Protein AF-A0A166CKE1-F1 (afdb_monomer_lite)

InterPro domains:
  IPR002931 Transglutaminase-like [PF01841] (10-103)
  IPR038765 Papain-like cysteine peptidase superfamily [SSF54001] (17-107)

Sequence (154 aa):
MRKVVVSVCKNISGEITGKKKMDKIFEWQAKKIKYQFYKNSHFKATDVYWRMNEWKKEHANCVDQSILLVSLLRTAGVPSYFIHAEKGKCYEKYGHVYVKAYESNTKQTILDTTASDKSGRPPGWSGSGAGTSHTNGILYSHTCKKENQYHHSS

Radius of gyration: 15.1 Å; chains: 1; bounding box: 34×37×43 Å

Foldseek 3Di:
DLVVLCVQCVPQDDDPFLQSSLFSLQLVLLVQAAADDDWFDPDALVRLVCCSPPPPPDHDYQQNSQNVSCVSSVSSVWQKWKFWAAQPQAHPPWIGIWMWTDRDPPDIATGDSNQDSGTHDHPPGDDPRDGDIGRDDDPGPRTRDDDDDDDDPD

Structure (mmCIF, N/CA/C/O backbone):
data_AF-A0A166CKE1-F1
#
_entry.id   AF-A0A166CKE1-F1
#
loop_
_atom_site.group_PDB
_atom_site.id
_atom_site.type_symbol
_atom_site.label_atom_id
_atom_site.label_alt_id
_atom_site.label_comp_id
_atom_site.label_asym_id
_atom_site.label_entity_id
_atom_site.label_seq_id
_atom_site.pdbx_PDB_ins_code
_atom_site.Cartn_x
_atom_site.Cartn_y
_atom_site.Cartn_z
_atom_site.occupancy
_atom_site.B_iso_or_equiv
_atom_site.auth_seq_id
_atom_site.auth_comp_id
_atom_site.auth_asym_id
_atom_site.auth_atom_id
_atom_site.pdbx_PDB_model_num
ATOM 1 N N . MET A 1 1 ? -6.827 -14.202 -2.250 1.00 73.44 1 MET A N 1
ATOM 2 C CA . MET A 1 1 ? -6.556 -13.051 -1.357 1.00 73.44 1 MET A CA 1
ATOM 3 C C . MET A 1 1 ? -6.931 -13.293 0.112 1.00 73.44 1 MET A C 1
ATOM 5 O O . MET A 1 1 ? -6.073 -13.092 0.956 1.00 73.44 1 MET A O 1
ATOM 9 N N . ARG A 1 2 ? -8.138 -13.786 0.459 1.00 75.50 2 ARG A N 1
ATOM 10 C CA . ARG A 1 2 ? -8.591 -13.976 1.866 1.00 75.50 2 ARG A CA 1
ATOM 11 C C . ARG A 1 2 ? -7.570 -14.629 2.822 1.00 75.50 2 ARG A C 1
ATOM 13 O O . ARG A 1 2 ? -7.342 -14.079 3.891 1.00 75.50 2 ARG A O 1
ATOM 20 N N . LYS A 1 3 ? -6.915 -15.738 2.438 1.00 77.81 3 LYS A N 1
ATOM 21 C CA . LYS A 1 3 ? -5.875 -16.399 3.265 1.00 77.81 3 LYS A CA 1
ATOM 22 C C . LYS A 1 3 ? -4.692 -15.472 3.609 1.00 77.81 3 LYS A C 1
ATOM 24 O O . LYS A 1 3 ? -4.220 -15.495 4.739 1.00 77.81 3 LYS A O 1
ATOM 29 N N . VAL A 1 4 ? -4.263 -14.630 2.664 1.00 76.44 4 VAL A N 1
ATOM 30 C CA . VAL A 1 4 ? -3.183 -13.644 2.857 1.00 76.44 4 VAL A CA 1
ATOM 31 C C . VAL A 1 4 ? -3.593 -12.604 3.892 1.00 76.44 4 VAL A C 1
ATOM 33 O O . VAL A 1 4 ? -2.876 -12.387 4.860 1.00 76.44 4 VAL A O 1
ATOM 36 N N . VAL A 1 5 ? -4.779 -12.014 3.731 1.00 76.00 5 VAL A N 1
ATOM 37 C CA . VAL A 1 5 ? -5.303 -11.005 4.666 1.00 76.00 5 VAL A CA 1
ATOM 38 C C . VAL A 1 5 ? -5.488 -11.578 6.065 1.00 76.00 5 VAL A C 1
ATOM 40 O O . VAL A 1 5 ? -5.118 -10.924 7.032 1.00 76.00 5 VAL A O 1
ATOM 43 N N . VAL A 1 6 ? -5.978 -12.816 6.187 1.00 76.12 6 VAL A N 1
ATOM 44 C CA . VAL A 1 6 ? -6.028 -13.509 7.483 1.00 76.12 6 VAL A CA 1
ATOM 45 C C . VAL A 1 6 ? -4.626 -13.636 8.083 1.00 76.12 6 VAL A C 1
ATOM 47 O O . VAL A 1 6 ? -4.470 -13.320 9.252 1.00 76.12 6 VAL A O 1
ATOM 50 N N . SER A 1 7 ? -3.605 -14.015 7.306 1.00 79.31 7 SER A N 1
ATOM 51 C CA . SER A 1 7 ? -2.215 -14.097 7.789 1.00 79.31 7 SER A CA 1
ATOM 52 C C . SER A 1 7 ? -1.665 -12.742 8.267 1.00 79.31 7 SER A C 1
ATOM 54 O O . SER A 1 7 ? -1.101 -12.658 9.356 1.00 79.31 7 SER A O 1
ATOM 56 N N . VAL A 1 8 ? -1.895 -11.665 7.505 1.00 79.94 8 VAL A N 1
ATOM 57 C CA . VAL A 1 8 ? -1.449 -10.299 7.849 1.00 79.94 8 VAL A CA 1
ATOM 58 C C . VAL A 1 8 ? -2.185 -9.748 9.077 1.00 79.94 8 VAL A C 1
ATOM 60 O O . VAL A 1 8 ? -1.575 -9.108 9.931 1.00 79.94 8 VAL A O 1
ATOM 63 N N . CYS A 1 9 ? -3.488 -10.012 9.199 1.00 72.25 9 CYS A N 1
ATOM 64 C CA . CYS A 1 9 ? -4.323 -9.485 10.279 1.00 72.25 9 CYS A CA 1
ATOM 65 C C . CYS A 1 9 ? -4.422 -10.398 11.517 1.00 72.25 9 CYS A C 1
ATOM 67 O O . CYS A 1 9 ? -4.997 -9.967 12.515 1.00 72.25 9 CYS A O 1
ATOM 69 N N . LYS A 1 10 ? -3.865 -11.622 11.494 1.00 73.38 10 LYS A N 1
ATOM 70 C CA . LYS A 1 10 ? -3.992 -12.628 12.575 1.00 73.38 10 LYS A CA 1
ATOM 71 C C . LYS A 1 10 ? -3.568 -12.109 13.954 1.00 73.38 10 LYS A C 1
ATOM 73 O O . LYS A 1 10 ? -4.125 -12.531 14.959 1.00 73.38 10 LYS A O 1
ATOM 78 N N . ASN A 1 11 ? -2.599 -11.195 13.982 1.00 66.69 11 ASN A N 1
ATOM 79 C CA . ASN A 1 11 ? -1.961 -10.697 15.201 1.00 66.69 11 ASN A CA 1
ATOM 80 C C . ASN A 1 11 ? -2.434 -9.280 15.600 1.00 66.69 11 ASN A C 1
ATOM 82 O O . ASN A 1 11 ? -1.751 -8.598 16.363 1.00 66.69 11 ASN A O 1
ATOM 86 N N . ILE A 1 12 ? -3.565 -8.796 15.068 1.00 69.19 12 ILE A N 1
ATOM 87 C CA . ILE A 1 12 ? -4.143 -7.499 15.461 1.00 69.19 12 ILE A CA 1
ATOM 88 C C . ILE A 1 12 ? -4.967 -7.689 16.740 1.00 69.19 12 ILE A C 1
ATOM 90 O O . ILE A 1 12 ? -6.021 -8.318 16.707 1.00 69.19 12 ILE A O 1
ATOM 94 N N . SER A 1 13 ? -4.501 -7.131 17.859 1.00 52.56 13 SER A N 1
ATOM 95 C CA . SER A 1 13 ? -5.178 -7.219 19.157 1.00 52.56 13 SER A CA 1
ATOM 96 C C . SER A 1 13 ? -6.198 -6.090 19.405 1.00 52.56 13 SER A C 1
ATOM 98 O O . SER A 1 13 ? -6.069 -4.945 18.944 1.00 52.56 13 SER A O 1
ATOM 100 N N . GLY A 1 14 ? -7.234 -6.426 20.182 1.00 58.44 14 GLY A N 1
ATOM 101 C CA . GLY A 1 14 ? -8.356 -5.543 20.514 1.00 58.44 14 GLY A CA 1
ATOM 102 C C . GLY A 1 14 ? -9.301 -5.280 19.335 1.00 58.44 14 GLY A C 1
ATOM 103 O O . GLY A 1 14 ? -9.238 -5.953 18.310 1.00 58.44 14 GLY A O 1
ATOM 104 N N . GLU A 1 15 ? -10.170 -4.275 19.474 1.00 61.16 15 GLU A N 1
ATOM 105 C CA . GLU A 1 15 ? -11.184 -3.945 18.462 1.00 61.16 15 GLU A CA 1
ATOM 106 C C . GLU A 1 15 ? -10.569 -3.744 17.068 1.00 61.16 15 GLU A C 1
ATOM 108 O O . GLU A 1 15 ? -9.586 -3.008 16.909 1.00 61.16 15 GLU A O 1
ATOM 113 N N . ILE A 1 16 ? -11.156 -4.395 16.061 1.00 67.12 16 ILE A N 1
ATOM 114 C CA . ILE A 1 16 ? -10.640 -4.455 14.691 1.00 67.12 16 ILE A CA 1
ATOM 115 C C . ILE A 1 16 ? -11.190 -3.284 13.856 1.00 67.12 16 ILE A C 1
ATOM 117 O O . ILE A 1 16 ? -11.919 -3.470 12.876 1.00 67.12 16 ILE A O 1
ATOM 121 N N . THR A 1 17 ? -10.828 -2.063 14.255 1.00 81.88 17 THR A N 1
ATOM 122 C CA . THR A 1 17 ? -11.229 -0.829 13.563 1.00 81.88 17 THR A CA 1
ATOM 123 C C . THR A 1 17 ? -10.657 -0.754 12.141 1.00 81.88 17 THR A C 1
ATOM 125 O O . THR A 1 17 ? -9.616 -1.350 11.834 1.00 81.88 17 THR A O 1
ATOM 128 N N . GLY A 1 18 ? -11.321 0.011 11.263 1.00 84.88 18 GLY A N 1
ATOM 129 C CA . GLY A 1 18 ? -10.864 0.248 9.886 1.00 84.88 18 GLY A CA 1
ATOM 130 C C . GLY A 1 18 ? -9.421 0.755 9.842 1.00 84.88 18 GLY A C 1
ATOM 131 O O . GLY A 1 18 ? -8.588 0.187 9.135 1.00 84.88 18 GLY A O 1
ATOM 132 N N . LYS A 1 19 ? -9.095 1.726 10.707 1.00 89.75 19 LYS A N 1
ATOM 133 C CA . LYS A 1 19 ? -7.733 2.239 10.886 1.00 89.75 19 LYS A CA 1
ATOM 134 C C . LYS A 1 19 ? -6.707 1.151 11.238 1.00 89.75 19 LYS A C 1
ATOM 136 O O . LYS A 1 19 ? -5.709 1.038 10.538 1.00 89.75 19 LYS A O 1
ATOM 141 N N . LYS A 1 20 ? -6.931 0.313 12.264 1.00 88.31 20 LYS A N 1
ATOM 142 C CA . LYS A 1 20 ? -5.936 -0.714 12.655 1.00 88.31 20 LYS A CA 1
ATOM 143 C C . LYS A 1 20 ? -5.652 -1.715 11.530 1.00 88.31 20 LYS A C 1
ATOM 145 O O . LYS A 1 20 ? -4.497 -2.082 11.318 1.00 88.31 20 LYS A O 1
ATOM 150 N N . LYS A 1 21 ? -6.692 -2.149 10.804 1.00 87.38 21 LYS A N 1
ATOM 151 C CA . LYS A 1 21 ? -6.547 -2.989 9.599 1.00 87.38 21 LYS A CA 1
ATOM 152 C C . LYS A 1 21 ? -5.709 -2.284 8.536 1.00 87.38 21 LYS A C 1
ATOM 154 O O . LYS A 1 21 ? -4.781 -2.884 7.999 1.00 87.38 21 LYS A O 1
ATOM 159 N N . MET A 1 22 ? -6.044 -1.026 8.252 1.00 92.31 22 MET A N 1
ATOM 160 C CA . MET A 1 22 ? -5.382 -0.198 7.250 1.00 92.31 22 MET A CA 1
ATOM 161 C C . MET A 1 22 ? -3.888 -0.033 7.548 1.00 92.31 22 MET A C 1
ATOM 163 O O . MET A 1 22 ? -3.067 -0.395 6.707 1.00 92.31 22 MET A O 1
ATOM 167 N N . ASP A 1 23 ? -3.547 0.433 8.753 1.00 91.88 23 ASP A N 1
ATOM 168 C CA . ASP A 1 23 ? -2.167 0.648 9.198 1.00 91.88 23 ASP A CA 1
ATOM 169 C C . ASP A 1 23 ? -1.344 -0.651 9.077 1.00 91.88 23 ASP A C 1
ATOM 171 O O . ASP A 1 23 ? -0.255 -0.657 8.506 1.00 91.88 23 ASP A O 1
ATOM 175 N N . LYS A 1 24 ? -1.879 -1.788 9.551 1.00 89.81 24 LYS A N 1
ATOM 176 C CA . LYS A 1 24 ? -1.150 -3.070 9.571 1.00 89.81 24 LYS A CA 1
ATOM 177 C C . LYS A 1 24 ? -0.956 -3.693 8.193 1.00 89.81 24 LYS A C 1
ATOM 179 O O . LYS A 1 24 ? 0.107 -4.254 7.933 1.00 89.81 24 LYS A O 1
ATOM 184 N N . ILE A 1 25 ? -1.944 -3.579 7.306 1.00 91.62 25 ILE A N 1
ATOM 185 C CA . ILE A 1 25 ? -1.813 -4.014 5.908 1.00 91.62 25 ILE A CA 1
ATOM 186 C C . ILE A 1 25 ? -0.784 -3.143 5.176 1.00 91.62 25 ILE A C 1
ATOM 188 O O . ILE A 1 25 ? 0.054 -3.675 4.446 1.00 91.62 25 ILE A O 1
ATOM 192 N N . PHE A 1 26 ? -0.807 -1.829 5.416 1.00 93.88 26 PHE A N 1
ATOM 193 C CA . PHE A 1 26 ? 0.147 -0.887 4.841 1.00 93.88 26 PHE A CA 1
ATOM 194 C C . PHE A 1 26 ? 1.588 -1.174 5.289 1.00 93.88 26 PHE A C 1
ATOM 196 O O . PHE A 1 26 ? 2.457 -1.402 4.448 1.00 93.88 26 PHE A O 1
ATOM 203 N N . GLU A 1 27 ? 1.829 -1.225 6.606 1.00 91.62 27 GLU A N 1
ATOM 204 C CA . GLU A 1 27 ? 3.146 -1.506 7.199 1.00 91.62 27 GLU A CA 1
ATOM 205 C C . GLU A 1 27 ? 3.721 -2.842 6.709 1.00 91.62 27 GLU A C 1
ATOM 207 O O . GLU A 1 27 ? 4.918 -2.942 6.438 1.00 91.62 27 GLU A O 1
ATOM 212 N N . TRP A 1 28 ? 2.880 -3.879 6.605 1.00 90.31 28 TRP A N 1
ATOM 213 C CA . TRP A 1 28 ? 3.294 -5.186 6.096 1.00 90.31 28 TRP A CA 1
ATOM 214 C C . TRP A 1 28 ? 3.754 -5.095 4.638 1.00 90.31 28 TRP A C 1
ATOM 216 O O . TRP A 1 28 ? 4.824 -5.607 4.306 1.00 90.31 28 TRP A O 1
ATOM 226 N N . GLN A 1 29 ? 2.985 -4.417 3.781 1.00 90.88 29 GLN A N 1
ATOM 227 C CA . GLN A 1 29 ? 3.305 -4.312 2.360 1.00 90.88 29 GLN A CA 1
ATOM 228 C C . GLN A 1 29 ? 4.566 -3.470 2.123 1.00 90.88 29 GLN A C 1
ATOM 230 O O . GLN A 1 29 ? 5.468 -3.923 1.417 1.00 90.88 29 GLN A O 1
ATOM 235 N N . ALA A 1 30 ? 4.666 -2.293 2.750 1.00 90.50 30 ALA A N 1
ATOM 236 C CA . ALA A 1 30 ? 5.812 -1.393 2.595 1.00 90.50 30 ALA A CA 1
ATOM 237 C C . ALA A 1 30 ? 7.140 -2.035 3.042 1.00 90.50 30 ALA A C 1
ATOM 239 O O . ALA A 1 30 ? 8.186 -1.787 2.449 1.00 90.50 30 ALA A O 1
ATOM 240 N N . LYS A 1 31 ? 7.108 -2.917 4.052 1.00 87.94 31 LYS A N 1
ATOM 241 C CA . LYS A 1 31 ? 8.292 -3.665 4.519 1.00 87.94 31 LYS A CA 1
ATOM 242 C C . LYS A 1 31 ? 8.630 -4.890 3.664 1.00 87.94 31 LYS A C 1
ATOM 244 O O . LYS A 1 31 ? 9.742 -5.406 3.766 1.00 87.94 31 LYS A O 1
ATOM 249 N N . LYS A 1 32 ? 7.685 -5.388 2.861 1.00 84.19 32 LYS A N 1
ATOM 250 C CA . LYS A 1 32 ? 7.856 -6.589 2.025 1.00 84.19 32 LYS A CA 1
ATOM 251 C C . LYS A 1 32 ? 8.265 -6.285 0.591 1.00 84.19 32 LYS A C 1
ATOM 253 O O . LYS A 1 32 ? 8.937 -7.112 -0.015 1.00 84.19 32 LYS A O 1
ATOM 258 N N . ILE A 1 33 ? 7.867 -5.136 0.052 1.00 83.81 33 ILE A N 1
ATOM 259 C CA . ILE A 1 33 ? 7.980 -4.842 -1.377 1.00 83.81 33 ILE A CA 1
ATOM 260 C C . ILE A 1 33 ? 8.956 -3.697 -1.611 1.00 83.81 33 ILE A C 1
ATOM 262 O O . ILE A 1 33 ? 8.744 -2.580 -1.147 1.00 83.81 33 ILE A O 1
ATOM 266 N N . LYS A 1 34 ? 10.006 -3.955 -2.395 1.00 81.38 34 LYS A N 1
ATOM 267 C CA . LYS A 1 34 ? 10.888 -2.893 -2.879 1.00 81.38 34 LYS A CA 1
ATOM 268 C C . LYS A 1 34 ? 10.277 -2.230 -4.108 1.00 81.38 34 LYS A C 1
ATOM 270 O O . LYS A 1 34 ? 9.785 -2.899 -5.018 1.00 81.38 34 LYS A O 1
ATOM 275 N N . TYR A 1 35 ? 10.338 -0.904 -4.148 1.00 80.88 35 TYR A N 1
ATOM 276 C CA . TYR A 1 35 ? 9.955 -0.161 -5.338 1.00 80.88 35 TYR A CA 1
ATOM 277 C C . TYR A 1 35 ? 10.940 -0.415 -6.488 1.00 80.88 35 TYR A C 1
ATOM 279 O O . TYR A 1 35 ? 12.148 -0.540 -6.276 1.00 80.88 35 TYR A O 1
ATOM 287 N N . GLN A 1 36 ? 10.415 -0.467 -7.709 1.00 80.12 36 GLN A N 1
ATOM 288 C CA . GLN A 1 36 ? 11.171 -0.274 -8.944 1.00 80.12 36 GLN A CA 1
ATOM 289 C C . GLN A 1 36 ? 10.248 0.391 -9.957 1.00 80.12 36 GLN A C 1
ATOM 291 O O . GLN A 1 36 ? 9.091 0.002 -10.111 1.00 80.12 36 GLN A O 1
ATOM 296 N N . PHE A 1 37 ? 10.765 1.394 -10.658 1.00 71.88 37 PHE A N 1
ATOM 297 C CA . PHE A 1 37 ? 10.012 2.090 -11.687 1.00 71.88 37 PHE A CA 1
ATOM 298 C C . PHE A 1 37 ? 9.927 1.241 -12.966 1.00 71.88 37 PHE A C 1
ATOM 300 O O . PHE A 1 37 ? 10.950 0.863 -13.534 1.00 71.88 37 PHE A O 1
ATOM 307 N N . TYR A 1 38 ? 8.707 0.973 -13.432 1.00 69.00 38 TYR A N 1
ATOM 308 C CA . TYR A 1 38 ? 8.420 0.426 -14.760 1.00 69.00 38 TYR A CA 1
ATOM 309 C C . TYR A 1 38 ? 7.026 0.852 -15.228 1.00 69.00 38 TYR A C 1
ATOM 311 O O . TYR A 1 38 ? 6.155 1.142 -14.411 1.00 69.00 38 TYR A O 1
ATOM 319 N N . LYS A 1 39 ? 6.821 0.907 -16.551 1.00 55.91 39 LYS A N 1
ATOM 320 C CA . LYS A 1 39 ? 5.713 1.655 -17.174 1.00 55.91 39 LYS A CA 1
ATOM 321 C C . LYS A 1 39 ? 4.307 1.157 -16.868 1.00 55.91 39 LYS A C 1
ATOM 323 O O . LYS A 1 39 ? 3.398 1.961 -16.666 1.00 55.91 39 LYS A O 1
ATOM 328 N N . ASN A 1 40 ? 4.139 -0.154 -16.974 1.00 59.72 40 ASN A N 1
ATOM 329 C CA . ASN A 1 40 ? 2.856 -0.825 -17.051 1.00 59.72 40 ASN A CA 1
ATOM 330 C C . ASN A 1 40 ? 2.839 -1.892 -15.957 1.00 59.72 40 ASN A C 1
ATOM 332 O O . ASN A 1 40 ? 3.731 -2.741 -15.926 1.00 59.72 40 ASN A O 1
ATOM 336 N N . SER A 1 41 ? 1.820 -1.887 -15.100 1.00 60.78 41 SER A N 1
ATOM 337 C CA . SER A 1 41 ? 1.459 -3.121 -14.404 1.00 60.78 41 SER A CA 1
ATOM 338 C C . SER A 1 41 ? 0.865 -4.088 -15.424 1.00 60.78 41 SER A C 1
ATOM 340 O O . SER A 1 41 ? 0.002 -3.713 -16.218 1.00 60.78 41 SER A O 1
ATOM 342 N N . HIS A 1 42 ? 1.329 -5.332 -15.387 1.00 63.09 42 HIS A N 1
ATOM 343 C CA . HIS A 1 42 ? 0.761 -6.450 -16.142 1.00 63.09 42 HIS A CA 1
ATOM 344 C C . HIS A 1 42 ? 0.140 -7.501 -15.206 1.00 63.09 42 HIS A C 1
ATOM 346 O O . HIS A 1 42 ? -0.183 -8.606 -15.635 1.00 63.09 42 HIS A O 1
ATOM 352 N N . PHE A 1 43 ? -0.016 -7.170 -13.919 1.00 69.81 43 PHE A N 1
ATOM 353 C CA . PHE A 1 43 ? -0.180 -8.143 -12.846 1.00 69.81 43 PHE A CA 1
ATOM 354 C C . PHE A 1 43 ? -1.478 -7.920 -12.068 1.00 69.81 43 PHE A C 1
ATOM 356 O O . PHE A 1 43 ? -1.819 -6.807 -11.664 1.00 69.81 43 PHE A O 1
ATOM 363 N N . LYS A 1 44 ? -2.200 -9.007 -11.794 1.00 78.44 44 LYS A N 1
ATOM 364 C CA . LYS A 1 44 ? -3.279 -9.007 -10.802 1.00 78.44 44 LYS A CA 1
ATOM 365 C C . LYS A 1 44 ? -2.656 -8.976 -9.408 1.00 78.44 44 LYS A C 1
ATOM 367 O O . LYS A 1 44 ? -1.514 -9.384 -9.207 1.00 78.44 44 LYS A O 1
ATOM 372 N N . ALA A 1 45 ? -3.430 -8.574 -8.401 1.00 81.75 45 ALA A N 1
ATOM 373 C CA . ALA A 1 45 ? -2.961 -8.542 -7.012 1.00 81.75 45 ALA A CA 1
ATOM 374 C C . ALA A 1 45 ? -2.432 -9.898 -6.507 1.00 81.75 45 ALA A C 1
ATOM 376 O O . ALA A 1 45 ? -1.552 -9.940 -5.654 1.00 81.75 45 ALA A O 1
ATOM 377 N N . THR A 1 46 ? -2.953 -11.012 -7.029 1.00 81.44 46 THR A N 1
ATOM 378 C CA . THR A 1 46 ? -2.409 -12.352 -6.779 1.00 81.44 46 THR A CA 1
ATOM 379 C C . THR A 1 46 ? -0.979 -12.489 -7.27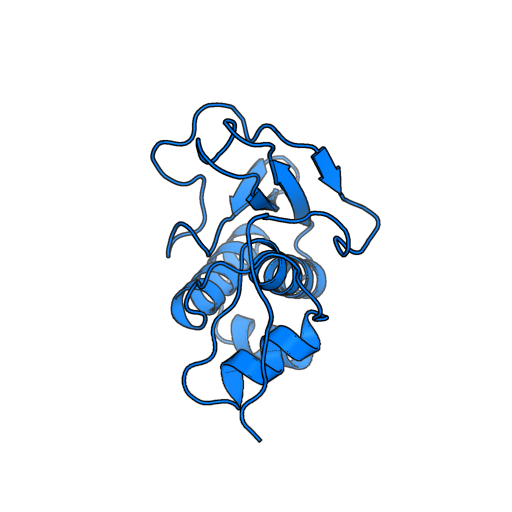2 1.00 81.44 46 THR A C 1
ATOM 381 O O . THR A 1 46 ? -0.146 -13.017 -6.550 1.00 81.44 46 THR A O 1
ATOM 384 N N . ASP A 1 47 ? -0.689 -11.987 -8.461 1.00 81.12 47 ASP A N 1
ATOM 385 C CA . ASP A 1 47 ? 0.566 -12.216 -9.168 1.00 81.12 47 ASP A CA 1
ATOM 386 C C . ASP A 1 47 ? 1.659 -11.328 -8.556 1.00 81.12 47 ASP A C 1
ATOM 388 O O . ASP A 1 47 ? 2.763 -11.798 -8.292 1.00 81.12 47 ASP A O 1
ATOM 392 N N . VAL A 1 48 ? 1.306 -10.083 -8.192 1.00 81.25 48 VAL A N 1
ATOM 393 C CA . VAL A 1 48 ? 2.147 -9.217 -7.347 1.00 81.25 48 VAL A CA 1
ATOM 394 C C . VAL A 1 48 ? 2.437 -9.903 -6.007 1.00 81.25 48 VAL A C 1
ATOM 396 O O . VAL A 1 48 ? 3.593 -9.985 -5.607 1.00 81.25 48 VAL A O 1
ATOM 399 N N . TYR A 1 49 ? 1.426 -10.451 -5.321 1.00 84.00 49 TYR A N 1
ATOM 400 C CA . TYR A 1 49 ? 1.640 -11.159 -4.054 1.00 84.00 49 TYR A CA 1
ATOM 401 C C . TYR A 1 49 ? 2.582 -12.367 -4.201 1.00 84.00 49 TYR A C 1
ATOM 403 O O . TYR A 1 49 ? 3.520 -12.496 -3.415 1.00 84.00 49 TYR A O 1
ATOM 411 N N . TRP A 1 50 ? 2.351 -13.232 -5.195 1.00 79.81 50 TRP A N 1
ATOM 412 C CA . TRP A 1 50 ? 3.159 -14.432 -5.434 1.00 79.81 50 TRP A CA 1
ATOM 413 C C . TRP A 1 50 ? 4.617 -14.076 -5.742 1.00 79.81 50 TRP A C 1
ATOM 415 O O . TRP A 1 50 ? 5.513 -14.597 -5.078 1.00 79.81 50 TRP A O 1
ATOM 425 N N . ARG A 1 51 ? 4.864 -13.119 -6.651 1.00 78.12 51 ARG A N 1
ATOM 426 C CA . ARG A 1 51 ? 6.221 -12.636 -6.964 1.00 78.12 51 ARG A CA 1
ATOM 427 C C . ARG A 1 51 ? 6.960 -12.138 -5.719 1.00 78.12 51 ARG A C 1
ATOM 429 O O . ARG A 1 51 ? 8.103 -12.511 -5.504 1.00 78.12 51 ARG A O 1
ATOM 436 N N . MET A 1 52 ? 6.310 -11.351 -4.861 1.00 78.25 52 MET A N 1
ATOM 437 C CA . MET A 1 52 ? 6.974 -10.759 -3.686 1.00 78.25 52 MET A CA 1
ATOM 438 C C . MET A 1 52 ? 7.199 -11.729 -2.514 1.00 78.25 52 MET A C 1
ATOM 440 O O . MET A 1 52 ? 7.897 -11.365 -1.567 1.00 78.25 52 MET A O 1
ATOM 444 N N . ASN A 1 53 ? 6.599 -12.926 -2.527 1.00 73.62 53 ASN A N 1
ATOM 445 C CA . ASN A 1 53 ? 6.745 -13.904 -1.439 1.00 73.62 53 ASN A CA 1
ATOM 446 C C . ASN A 1 53 ? 7.539 -15.152 -1.845 1.00 73.62 53 ASN A C 1
ATOM 448 O O . ASN A 1 53 ? 8.305 -15.642 -1.020 1.00 73.62 53 ASN A O 1
ATOM 452 N N . GLU A 1 54 ? 7.419 -15.623 -3.090 1.00 71.69 54 GLU A N 1
ATOM 453 C CA . GLU A 1 54 ? 8.115 -16.834 -3.553 1.00 71.69 54 GLU A CA 1
ATOM 454 C C . GLU A 1 54 ? 9.404 -16.548 -4.338 1.00 71.69 54 GLU A C 1
ATOM 456 O O . GLU A 1 54 ? 10.320 -17.371 -4.343 1.00 71.69 54 GLU A O 1
ATOM 461 N N . TRP A 1 55 ? 9.511 -15.401 -5.021 1.00 69.12 55 TRP A N 1
ATOM 462 C CA . TRP A 1 55 ? 10.684 -15.082 -5.845 1.00 69.12 55 TRP A CA 1
ATOM 463 C C . TRP A 1 55 ? 11.654 -14.166 -5.083 1.00 69.12 55 TRP A C 1
ATOM 465 O O . TRP A 1 55 ? 11.276 -13.194 -4.423 1.00 69.12 55 TRP A O 1
ATOM 475 N N . LYS A 1 56 ? 12.952 -14.484 -5.143 1.00 57.03 56 LYS A N 1
ATOM 476 C CA . LYS A 1 56 ? 13.983 -13.768 -4.378 1.00 57.03 56 LYS A CA 1
ATOM 477 C C . LYS A 1 56 ? 14.344 -12.443 -5.059 1.00 57.03 56 LYS A C 1
ATOM 479 O O . LYS A 1 56 ? 14.912 -12.456 -6.142 1.00 57.03 56 LYS A O 1
ATOM 484 N N . LYS A 1 57 ? 14.159 -11.329 -4.335 1.00 55.56 57 LYS A N 1
ATOM 485 C CA . LYS A 1 57 ? 14.506 -9.943 -4.736 1.00 55.56 57 LYS A CA 1
ATOM 486 C C . LYS A 1 57 ? 13.620 -9.330 -5.835 1.00 55.56 57 LYS A C 1
ATOM 488 O O . LYS A 1 57 ? 14.105 -8.548 -6.643 1.00 55.56 57 LYS A O 1
ATOM 493 N N . GLU A 1 58 ? 12.325 -9.628 -5.840 1.00 70.06 58 GLU A N 1
ATOM 494 C CA . GLU A 1 58 ? 11.388 -8.973 -6.759 1.00 70.06 58 GLU A CA 1
ATOM 495 C C . GLU A 1 58 ? 11.034 -7.526 -6.369 1.00 70.06 58 GLU A C 1
ATOM 497 O O . GLU A 1 58 ? 11.150 -7.115 -5.210 1.00 70.06 58 GLU A O 1
ATOM 502 N N . HIS A 1 59 ? 10.575 -6.758 -7.365 1.00 74.62 59 HIS A N 1
ATOM 503 C CA . HIS A 1 59 ? 10.205 -5.348 -7.231 1.00 74.62 59 HIS A CA 1
ATOM 504 C C . HIS A 1 59 ? 8.867 -5.002 -7.923 1.00 74.62 59 HIS A C 1
ATOM 506 O O . HIS A 1 59 ? 8.468 -5.622 -8.918 1.00 74.62 59 HIS A O 1
ATOM 512 N N . ALA A 1 60 ? 8.186 -3.960 -7.433 1.00 81.94 60 ALA A N 1
ATOM 513 C CA . ALA A 1 60 ? 6.873 -3.518 -7.925 1.00 81.94 60 ALA A CA 1
ATOM 514 C C . ALA A 1 60 ? 6.766 -1.988 -8.074 1.00 81.94 60 ALA A C 1
ATOM 516 O O . ALA A 1 60 ? 7.327 -1.247 -7.261 1.00 81.94 60 ALA A O 1
ATOM 517 N N . ASN A 1 61 ? 6.017 -1.524 -9.083 1.00 84.31 61 ASN A N 1
ATOM 518 C CA . ASN A 1 61 ? 5.854 -0.101 -9.407 1.00 84.31 61 ASN A CA 1
ATOM 519 C C . ASN A 1 61 ? 4.678 0.581 -8.662 1.00 84.31 61 ASN A C 1
ATOM 521 O O . ASN A 1 61 ? 4.014 -0.015 -7.812 1.00 84.31 61 ASN A O 1
ATOM 525 N N . CYS A 1 62 ? 4.424 1.840 -9.045 1.00 86.31 62 CYS A N 1
ATOM 526 C CA . CYS A 1 62 ? 3.287 2.696 -8.672 1.00 86.31 62 CYS A CA 1
ATOM 527 C C . CYS A 1 62 ? 1.936 1.938 -8.648 1.00 86.31 62 CYS A C 1
ATOM 529 O O . CYS A 1 62 ? 1.182 1.958 -7.670 1.00 86.31 62 CYS A O 1
ATOM 531 N N . VAL A 1 63 ? 1.641 1.231 -9.736 1.00 85.25 63 VAL A N 1
ATOM 532 C CA . VAL A 1 63 ? 0.367 0.561 -10.000 1.00 85.25 63 VAL A CA 1
ATOM 533 C C . VAL A 1 63 ? 0.281 -0.795 -9.296 1.00 85.25 63 VAL A C 1
ATOM 535 O O . VAL A 1 63 ? -0.718 -1.072 -8.638 1.00 85.25 63 VAL A O 1
ATOM 538 N N . ASP A 1 64 ? 1.324 -1.623 -9.378 1.00 86.19 64 ASP A N 1
ATOM 539 C CA . ASP A 1 64 ? 1.353 -2.981 -8.815 1.00 86.19 64 ASP A CA 1
ATOM 540 C C . ASP A 1 64 ? 1.191 -2.985 -7.292 1.00 86.19 64 ASP A C 1
ATOM 542 O O . ASP A 1 64 ? 0.386 -3.744 -6.741 1.00 86.19 64 ASP A O 1
ATOM 546 N N . GLN A 1 65 ? 1.905 -2.086 -6.606 1.00 89.44 65 GLN A N 1
ATOM 547 C CA . GLN A 1 65 ? 1.764 -1.919 -5.161 1.00 89.44 65 GLN A CA 1
ATOM 548 C C . GLN A 1 65 ? 0.362 -1.428 -4.786 1.00 89.44 65 GLN A C 1
ATOM 550 O O . GLN A 1 65 ? -0.232 -1.929 -3.829 1.00 89.44 65 GLN A O 1
ATOM 555 N N . SER A 1 66 ? -0.210 -0.510 -5.567 1.00 90.44 66 SER A N 1
ATOM 556 C CA . SER A 1 66 ? -1.573 -0.022 -5.347 1.00 90.44 66 SER A CA 1
ATOM 557 C C . SER A 1 66 ? -2.632 -1.107 -5.592 1.00 90.44 66 SER A C 1
ATOM 559 O O . SER A 1 66 ? -3.591 -1.210 -4.826 1.00 90.44 66 SER A O 1
ATOM 561 N N . ILE A 1 67 ? -2.455 -1.960 -6.610 1.00 88.38 67 ILE A N 1
ATOM 562 C CA . ILE A 1 67 ? -3.356 -3.082 -6.933 1.00 88.38 67 ILE A CA 1
ATOM 563 C C . ILE A 1 67 ? -3.379 -4.104 -5.796 1.00 88.38 67 ILE A C 1
ATOM 565 O O . ILE A 1 67 ? -4.464 -4.539 -5.383 1.00 88.38 67 ILE A O 1
ATOM 569 N N . LEU A 1 68 ? -2.211 -4.463 -5.256 1.00 90.06 68 LEU A N 1
ATOM 570 C CA . LEU A 1 68 ? -2.133 -5.339 -4.090 1.00 90.06 68 LEU A CA 1
ATOM 571 C C . LEU A 1 68 ? -2.773 -4.683 -2.858 1.00 90.06 68 LEU A C 1
ATOM 573 O O . LEU A 1 68 ? -3.630 -5.303 -2.225 1.00 90.06 68 LEU A O 1
ATOM 577 N N . LEU A 1 69 ? -2.441 -3.421 -2.575 1.00 92.56 69 LEU A N 1
ATOM 578 C CA . LEU A 1 69 ? -2.912 -2.706 -1.389 1.00 92.56 69 LEU A CA 1
ATOM 579 C C . LEU A 1 69 ? -4.439 -2.566 -1.361 1.00 92.56 69 LEU A C 1
ATOM 581 O O . LEU A 1 69 ? -5.068 -2.963 -0.380 1.00 92.56 69 LEU A O 1
ATOM 585 N N . VAL A 1 70 ? -5.058 -2.090 -2.450 1.00 92.19 70 VAL A N 1
ATOM 586 C CA . VAL A 1 70 ? -6.528 -2.013 -2.575 1.00 92.19 70 VAL A CA 1
ATOM 587 C C . VAL A 1 70 ? -7.160 -3.394 -2.394 1.00 92.19 70 VAL A C 1
ATOM 589 O O . VAL A 1 70 ? -8.175 -3.526 -1.710 1.00 92.19 70 VAL A O 1
ATOM 592 N N . SER A 1 71 ? -6.556 -4.444 -2.955 1.00 89.81 71 SER A N 1
ATOM 593 C CA . SER A 1 71 ? -7.089 -5.806 -2.853 1.00 89.81 71 SER A CA 1
ATOM 594 C C . SER A 1 71 ? -7.032 -6.359 -1.428 1.00 89.81 71 SER A C 1
ATOM 596 O O . SER A 1 71 ? -7.995 -6.994 -0.987 1.00 89.81 71 SER A O 1
ATOM 598 N N . LEU A 1 72 ? -5.944 -6.110 -0.692 1.00 90.00 72 LEU A N 1
ATOM 599 C CA . LEU A 1 72 ? -5.807 -6.493 0.716 1.00 90.00 72 LEU A CA 1
ATOM 600 C C . LEU A 1 72 ? -6.791 -5.709 1.598 1.00 90.00 72 LEU A C 1
ATOM 602 O O . LEU A 1 72 ? -7.538 -6.320 2.364 1.00 90.00 72 LEU A O 1
ATOM 606 N N . LEU A 1 73 ? -6.857 -4.383 1.436 1.00 91.50 73 LEU A N 1
ATOM 607 C CA . LEU A 1 73 ? -7.751 -3.498 2.192 1.00 91.50 73 LEU A CA 1
ATOM 608 C C . LEU A 1 73 ? -9.228 -3.852 1.979 1.00 91.50 73 LEU A C 1
ATOM 610 O O . LEU A 1 73 ? -9.940 -4.106 2.953 1.00 91.50 73 LEU A O 1
ATOM 614 N N . ARG A 1 74 ? -9.684 -3.966 0.722 1.00 90.12 74 ARG A N 1
ATOM 615 C CA . ARG A 1 74 ? -11.072 -4.355 0.405 1.00 90.12 74 ARG A CA 1
ATOM 616 C C . ARG A 1 74 ? -11.409 -5.746 0.949 1.00 90.12 74 ARG A C 1
ATOM 618 O O . ARG A 1 74 ? -12.480 -5.929 1.516 1.00 90.12 74 ARG A O 1
ATOM 625 N N . THR A 1 75 ? -10.481 -6.704 0.868 1.00 87.44 75 THR A N 1
ATOM 626 C CA . THR A 1 75 ? -10.656 -8.050 1.451 1.00 87.44 75 THR A CA 1
ATOM 627 C C . THR A 1 75 ? -10.736 -8.021 2.988 1.00 87.44 75 THR A C 1
ATOM 629 O O . THR A 1 75 ? -11.388 -8.879 3.578 1.00 87.44 75 THR A O 1
ATOM 632 N N . ALA A 1 76 ? -10.120 -7.036 3.651 1.00 88.06 76 ALA A N 1
ATOM 633 C CA . ALA A 1 76 ? -10.245 -6.802 5.093 1.00 88.06 76 ALA A CA 1
ATOM 634 C C . ALA A 1 76 ? -11.514 -6.012 5.488 1.00 88.06 76 ALA A C 1
ATOM 636 O O . ALA A 1 76 ? -11.730 -5.748 6.675 1.00 88.06 76 ALA A O 1
ATOM 637 N N . GLY A 1 77 ? -12.352 -5.621 4.522 1.00 87.38 77 GLY A N 1
ATOM 638 C CA . GLY A 1 77 ? -13.518 -4.766 4.751 1.00 87.38 77 GLY A CA 1
ATOM 639 C C . GLY A 1 77 ? -13.167 -3.295 4.992 1.00 87.38 77 GLY A C 1
ATOM 640 O O . GLY A 1 77 ? -13.935 -2.598 5.643 1.00 87.38 77 GLY A O 1
ATOM 641 N N . VAL A 1 78 ? -12.011 -2.825 4.507 1.00 90.38 78 VAL A N 1
ATOM 642 C CA . VAL A 1 78 ? -11.635 -1.403 4.500 1.00 90.38 78 VAL A CA 1
ATOM 643 C C . VAL A 1 78 ? -11.959 -0.819 3.117 1.00 90.38 78 VAL A C 1
ATOM 645 O O . VAL A 1 78 ? -11.292 -1.181 2.135 1.00 90.38 78 VAL A O 1
ATOM 648 N N . PRO A 1 79 ? -12.959 0.078 2.994 1.00 91.31 79 PRO A N 1
ATOM 649 C CA . PRO A 1 79 ? -13.255 0.750 1.736 1.00 91.31 79 PRO A CA 1
ATOM 650 C C . PRO A 1 79 ? -12.029 1.525 1.246 1.00 91.31 79 PRO A C 1
ATOM 652 O O . PRO A 1 79 ? -11.423 2.299 1.986 1.00 91.31 79 PRO A O 1
ATOM 655 N N . SER A 1 80 ? -11.636 1.288 -0.002 1.00 91.19 80 SER A N 1
ATOM 656 C CA . SER A 1 80 ? -10.450 1.895 -0.609 1.00 91.19 80 SER A CA 1
ATOM 657 C C . SER A 1 80 ? -10.565 1.949 -2.127 1.00 91.19 80 SER A C 1
ATOM 659 O O . SER A 1 80 ? -11.320 1.183 -2.735 1.00 91.19 80 SER A O 1
ATOM 661 N N . TYR A 1 81 ? -9.844 2.875 -2.747 1.00 88.00 81 TYR A N 1
ATOM 662 C CA . TYR A 1 81 ? -9.879 3.135 -4.183 1.00 88.00 81 TYR A CA 1
ATOM 663 C C . TYR A 1 81 ? -8.547 3.718 -4.661 1.00 88.00 81 TYR A C 1
ATOM 665 O O . TYR A 1 81 ? -7.764 4.253 -3.873 1.00 88.00 81 TYR A O 1
ATOM 673 N N . PHE A 1 82 ? -8.285 3.584 -5.959 1.00 87.75 82 PHE A N 1
ATOM 674 C CA . PHE A 1 82 ? -7.073 4.111 -6.576 1.00 87.75 82 PHE A CA 1
ATOM 675 C C . PHE A 1 82 ? -7.219 5.608 -6.831 1.00 87.75 82 PHE A C 1
ATOM 677 O O . PHE A 1 82 ? -8.289 6.056 -7.255 1.00 87.75 82 PHE A O 1
ATOM 684 N N . ILE A 1 83 ? -6.125 6.347 -6.666 1.00 85.94 83 ILE A N 1
ATOM 685 C CA . ILE A 1 83 ? -5.941 7.661 -7.276 1.00 85.94 83 ILE A CA 1
ATOM 686 C C . ILE A 1 83 ? -4.847 7.560 -8.332 1.00 85.94 83 ILE A C 1
ATOM 688 O O . ILE A 1 83 ? -3.759 7.064 -8.041 1.00 85.94 83 ILE A O 1
ATOM 692 N N . HIS A 1 84 ? -5.117 8.082 -9.526 1.00 83.06 84 HIS A N 1
ATOM 693 C CA . HIS A 1 84 ? -4.094 8.368 -10.525 1.00 83.06 84 HIS A CA 1
ATOM 694 C C . HIS A 1 84 ? -3.829 9.874 -10.569 1.00 83.06 84 HIS A C 1
ATOM 696 O O . HIS A 1 84 ? -4.681 10.659 -10.986 1.00 83.06 84 HIS A O 1
ATOM 702 N N . ALA A 1 85 ? -2.652 10.273 -10.098 1.00 79.12 85 ALA A N 1
ATOM 703 C CA . ALA A 1 85 ? -2.171 11.643 -10.130 1.00 79.12 85 ALA A CA 1
ATOM 704 C C . ALA A 1 85 ? -1.349 11.892 -11.395 1.00 79.12 85 ALA A C 1
ATOM 706 O O . ALA A 1 85 ? -0.437 11.135 -11.722 1.00 79.12 85 ALA A O 1
ATOM 707 N N . GLU A 1 86 ? -1.640 12.987 -12.085 1.00 75.56 86 GLU A N 1
ATOM 708 C CA . GLU A 1 86 ? -0.882 13.400 -13.262 1.00 75.56 86 GLU A CA 1
ATOM 709 C C . GLU A 1 86 ? 0.520 13.917 -12.896 1.00 75.56 86 GLU A C 1
ATOM 711 O O . GLU A 1 86 ? 0.831 14.232 -11.739 1.00 75.56 86 GLU A O 1
ATOM 716 N N . LYS A 1 87 ? 1.377 14.036 -13.917 1.00 74.56 87 LYS A N 1
ATOM 717 C CA . LYS A 1 87 ? 2.697 14.665 -13.804 1.00 74.56 87 LYS A CA 1
ATOM 718 C C . LYS A 1 87 ? 2.568 16.051 -13.154 1.00 74.56 87 LYS A C 1
ATOM 720 O O . LYS A 1 87 ? 1.716 16.848 -13.533 1.00 74.56 87 LYS A O 1
ATOM 725 N N . GLY A 1 88 ? 3.430 16.339 -12.183 1.00 69.00 88 GLY A N 1
ATOM 726 C CA . GLY A 1 88 ? 3.444 17.601 -11.439 1.00 69.00 88 GLY A CA 1
ATOM 727 C C . GLY A 1 88 ? 2.469 17.674 -10.258 1.00 69.00 88 GLY A C 1
ATOM 728 O O . GLY A 1 88 ? 2.477 18.679 -9.556 1.00 69.00 88 GLY A O 1
ATOM 729 N N . LYS A 1 89 ? 1.646 16.642 -10.001 1.00 71.94 89 LYS A N 1
ATOM 730 C CA . LYS A 1 89 ? 0.762 16.587 -8.815 1.00 71.94 89 LYS A CA 1
ATOM 731 C C . LYS A 1 89 ? 1.399 15.870 -7.618 1.00 71.94 89 LYS A C 1
ATOM 733 O O . LYS A 1 89 ? 1.293 16.354 -6.499 1.00 71.94 89 LYS A O 1
ATOM 738 N N . CYS A 1 90 ? 2.068 14.739 -7.858 1.00 69.56 90 CYS A N 1
ATOM 739 C CA . CYS A 1 90 ? 2.813 13.984 -6.834 1.00 69.56 90 CYS A CA 1
ATOM 740 C C . CYS A 1 90 ? 4.327 14.025 -7.079 1.00 69.56 90 CYS A C 1
ATOM 742 O O . CYS A 1 90 ? 5.099 14.229 -6.147 1.00 69.56 90 CYS A O 1
ATOM 744 N N . TYR A 1 91 ? 4.742 13.876 -8.341 1.00 70.31 91 TYR A N 1
ATOM 745 C CA . TYR A 1 91 ? 6.133 13.978 -8.775 1.00 70.31 91 TYR A CA 1
ATOM 746 C C . TYR A 1 91 ? 6.230 14.847 -10.025 1.00 70.31 91 TYR A C 1
ATOM 748 O O . TYR A 1 91 ? 5.384 14.778 -10.914 1.00 70.31 91 TYR A O 1
ATOM 756 N N . GLU A 1 92 ? 7.290 15.645 -10.121 1.00 69.69 92 GLU A N 1
ATOM 757 C CA . GLU A 1 92 ? 7.507 16.599 -11.215 1.00 69.69 92 GLU A CA 1
ATOM 758 C C . GLU A 1 92 ? 7.588 15.931 -12.601 1.00 69.69 92 GLU A C 1
ATOM 760 O O . GLU A 1 92 ? 7.153 16.503 -13.599 1.00 69.69 92 GLU A O 1
ATOM 765 N N . LYS A 1 93 ? 8.149 14.716 -12.685 1.00 70.50 93 LYS A N 1
ATOM 766 C CA . LYS A 1 93 ? 8.596 14.119 -13.958 1.00 70.50 93 LYS A CA 1
ATOM 767 C C . LYS A 1 93 ? 7.635 13.093 -14.566 1.00 70.50 93 LYS A C 1
ATOM 769 O O . LYS A 1 93 ? 7.666 12.917 -15.782 1.00 70.50 93 LYS A O 1
ATOM 774 N N . TYR A 1 94 ? 6.769 12.466 -13.773 1.00 72.06 94 TYR A N 1
ATOM 775 C CA . TYR A 1 94 ? 5.865 11.392 -14.205 1.00 72.06 94 TYR A CA 1
ATOM 776 C C . TYR A 1 94 ? 4.559 11.385 -13.399 1.00 72.06 94 TYR A C 1
ATOM 778 O O . TYR A 1 94 ? 4.506 11.908 -12.287 1.00 72.06 94 TYR A O 1
ATOM 786 N N . GLY A 1 95 ? 3.506 10.797 -13.976 1.00 75.94 95 GLY A N 1
ATOM 787 C CA . GLY A 1 95 ? 2.272 10.482 -13.252 1.00 75.94 95 GLY A CA 1
ATOM 788 C C . GLY A 1 95 ? 2.478 9.336 -12.259 1.00 75.94 95 GLY A C 1
ATOM 789 O O . GLY A 1 95 ? 3.436 8.570 -12.375 1.00 75.94 95 GLY A O 1
ATOM 790 N N . HIS A 1 96 ? 1.589 9.231 -11.276 1.00 85.06 96 HIS A N 1
ATOM 791 C CA . HIS A 1 96 ? 1.717 8.311 -10.150 1.00 85.06 96 HIS A CA 1
ATOM 792 C C . HIS A 1 96 ? 0.387 7.676 -9.765 1.00 85.06 96 HIS A C 1
ATOM 794 O O . HIS A 1 96 ? -0.678 8.252 -9.983 1.00 85.06 96 HIS A O 1
ATOM 800 N N . VAL A 1 97 ? 0.455 6.502 -9.146 1.00 86.12 97 VAL A N 1
ATOM 801 C CA . VAL A 1 97 ? -0.711 5.775 -8.646 1.00 86.12 97 VAL A CA 1
ATOM 802 C C . VAL A 1 97 ? -0.491 5.433 -7.184 1.00 86.12 97 VAL A C 1
ATOM 804 O O . VAL A 1 97 ? 0.533 4.863 -6.821 1.00 86.12 97 VAL A O 1
ATOM 807 N N . TYR A 1 98 ? -1.479 5.780 -6.368 1.00 89.06 98 TYR A N 1
ATOM 808 C CA . TYR A 1 98 ? -1.525 5.494 -4.938 1.00 89.06 98 TYR A CA 1
ATOM 809 C C . TYR A 1 98 ? -2.967 5.187 -4.516 1.00 89.06 98 TYR A C 1
ATOM 811 O O . TYR A 1 98 ? -3.889 5.150 -5.339 1.00 89.06 98 TYR A O 1
ATOM 819 N N . VAL A 1 99 ? -3.184 4.953 -3.224 1.00 91.81 99 VAL A N 1
ATOM 820 C CA . VAL A 1 99 ? -4.475 4.522 -2.678 1.00 91.81 99 VAL A CA 1
ATOM 821 C C . VAL A 1 99 ? -5.047 5.581 -1.737 1.00 91.81 99 VAL A C 1
ATOM 823 O O . VAL A 1 99 ? -4.321 6.202 -0.964 1.00 91.81 99 VAL A O 1
ATOM 826 N N . LYS A 1 100 ? -6.369 5.769 -1.756 1.00 91.38 100 LYS A N 1
ATOM 827 C CA . LYS A 1 100 ? -7.111 6.376 -0.639 1.00 91.38 100 LYS A CA 1
ATOM 828 C C . LYS A 1 100 ? -7.963 5.305 0.033 1.00 91.38 100 LYS A C 1
ATOM 830 O O . LYS A 1 100 ? -8.567 4.471 -0.645 1.00 91.38 100 LYS A O 1
ATOM 835 N N . ALA A 1 101 ? -7.996 5.314 1.360 1.00 92.25 101 ALA A N 1
ATOM 836 C CA . ALA A 1 101 ? -8.740 4.354 2.172 1.00 92.25 101 ALA A CA 1
ATOM 837 C C . ALA A 1 101 ? -9.460 5.046 3.333 1.00 92.25 101 ALA A C 1
ATOM 839 O O . ALA A 1 101 ? -9.006 6.081 3.818 1.00 92.25 101 ALA A O 1
ATOM 840 N N . TYR A 1 102 ? -10.576 4.471 3.772 1.00 91.12 102 TYR A N 1
ATOM 841 C CA . TYR A 1 102 ? -11.373 4.983 4.885 1.00 91.12 102 TYR A C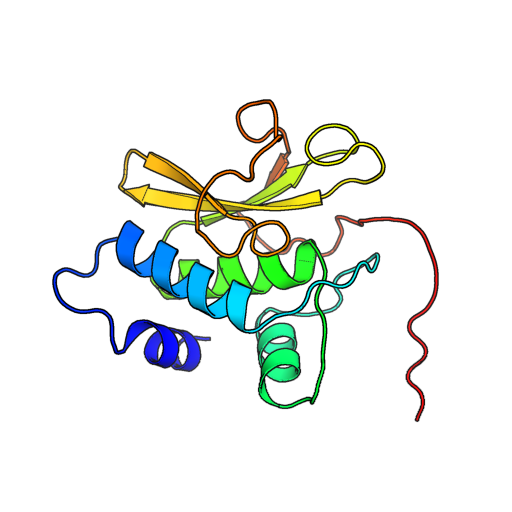A 1
ATOM 842 C C . TYR A 1 102 ? -10.894 4.378 6.214 1.00 91.12 102 TYR A C 1
ATOM 844 O O . TYR A 1 102 ? -11.018 3.176 6.443 1.00 91.12 102 TYR A O 1
ATOM 852 N N . GLU A 1 103 ? -10.364 5.217 7.106 1.00 88.44 103 GLU A N 1
ATOM 853 C CA . GLU A 1 103 ? -10.023 4.846 8.490 1.00 88.44 103 GLU A CA 1
ATOM 854 C C . GLU A 1 103 ? -11.283 4.616 9.336 1.00 88.44 103 GLU A C 1
ATOM 856 O O . GLU A 1 103 ? -11.308 3.760 10.226 1.00 88.44 103 GLU A O 1
ATOM 861 N N . SER A 1 104 ? -12.310 5.414 9.042 1.00 86.88 104 SER A N 1
ATOM 862 C CA . SER A 1 104 ? -13.643 5.440 9.637 1.00 86.88 104 SER A CA 1
ATOM 863 C C . SER A 1 104 ? -14.650 5.926 8.585 1.00 86.88 104 SER A C 1
ATOM 865 O O . SER A 1 104 ? -14.263 6.344 7.493 1.00 86.88 104 SER A O 1
ATOM 867 N N . ASN A 1 105 ? -15.941 5.950 8.926 1.00 83.31 105 ASN A N 1
ATOM 868 C CA . ASN A 1 105 ? -17.003 6.437 8.035 1.00 83.31 105 ASN A CA 1
ATOM 869 C C . ASN A 1 105 ? -16.806 7.896 7.569 1.00 83.31 105 ASN A C 1
ATOM 871 O O . ASN A 1 105 ? -17.319 8.272 6.520 1.00 83.31 105 ASN A O 1
ATOM 875 N N . THR A 1 106 ? -16.070 8.713 8.331 1.00 86.38 106 THR A N 1
ATOM 876 C CA . THR A 1 106 ? -15.894 10.156 8.087 1.00 86.38 106 THR A CA 1
ATOM 877 C C . THR A 1 106 ? -14.473 10.557 7.691 1.00 86.38 106 THR A C 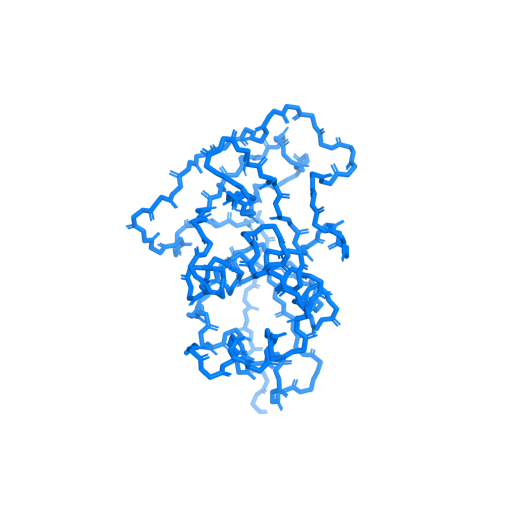1
ATOM 879 O O . THR A 1 106 ? -14.267 11.691 7.263 1.00 86.38 106 THR A O 1
ATOM 882 N N . LYS A 1 107 ? -13.482 9.664 7.822 1.00 89.25 107 LYS A N 1
ATOM 883 C CA . LYS A 1 107 ? -12.065 10.003 7.640 1.00 89.25 107 LYS A CA 1
ATOM 884 C C . LYS A 1 107 ? -11.387 9.113 6.602 1.00 89.25 107 LYS A C 1
ATOM 886 O O . LYS A 1 107 ? -11.326 7.8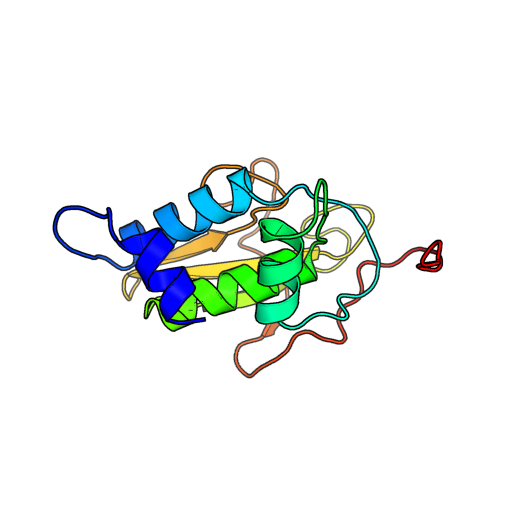93 6.753 1.00 89.25 107 LYS A O 1
ATOM 891 N N . GLN A 1 108 ? -10.817 9.752 5.584 1.00 90.44 108 GLN A N 1
ATOM 892 C CA . GLN A 1 108 ? -9.948 9.122 4.594 1.00 90.44 108 GLN A CA 1
ATOM 893 C C . GLN A 1 108 ? -8.472 9.410 4.886 1.00 90.44 108 GLN A C 1
ATOM 895 O O . GLN A 1 108 ? -8.122 10.509 5.314 1.00 90.44 108 GLN A O 1
ATOM 900 N N . THR A 1 109 ? -7.604 8.460 4.541 1.00 91.25 109 THR A N 1
ATOM 901 C CA . THR A 1 109 ? -6.148 8.629 4.521 1.00 91.25 109 THR A CA 1
ATOM 902 C C . THR A 1 109 ? -5.576 8.258 3.151 1.00 91.25 109 THR A C 1
ATOM 904 O O . THR A 1 109 ? -6.045 7.330 2.486 1.00 91.25 109 THR A O 1
ATOM 907 N N . ILE A 1 110 ? -4.558 9.013 2.727 1.00 90.81 110 ILE A N 1
ATOM 908 C CA . ILE A 1 110 ? -3.699 8.694 1.580 1.00 90.81 110 ILE A CA 1
ATOM 909 C C . ILE A 1 110 ? -2.719 7.598 2.005 1.00 90.81 110 ILE A C 1
ATOM 911 O O . ILE A 1 110 ? -2.121 7.682 3.073 1.00 90.81 110 ILE A O 1
ATOM 915 N N . LEU A 1 111 ? -2.551 6.588 1.160 1.00 92.31 111 LEU A N 1
ATOM 916 C CA . LEU A 1 111 ? -1.653 5.464 1.365 1.00 92.31 111 LEU A CA 1
ATOM 917 C C . LEU A 1 111 ? -0.784 5.281 0.121 1.00 92.31 111 LEU A C 1
ATOM 919 O O . LEU A 1 111 ? -1.289 4.970 -0.959 1.00 92.31 111 LEU A O 1
ATOM 923 N N . ASP A 1 112 ? 0.524 5.430 0.296 1.00 91.19 112 ASP A N 1
ATOM 924 C CA . ASP A 1 112 ? 1.518 5.195 -0.745 1.00 91.19 112 ASP A CA 1
ATOM 925 C C . ASP A 1 112 ? 2.724 4.407 -0.202 1.00 91.19 112 ASP A C 1
ATOM 927 O O . ASP A 1 112 ? 3.643 4.975 0.390 1.00 91.19 112 ASP A O 1
ATOM 931 N N . THR A 1 113 ? 2.729 3.087 -0.420 1.00 90.69 113 THR A N 1
ATOM 932 C CA . THR A 1 113 ? 3.830 2.198 0.002 1.00 90.69 113 THR A CA 1
ATOM 933 C C . THR A 1 113 ? 5.097 2.368 -0.841 1.00 90.69 113 THR A C 1
ATOM 935 O O . THR A 1 113 ? 6.121 1.775 -0.515 1.00 90.69 113 THR A O 1
ATOM 938 N N . THR A 1 114 ? 5.058 3.173 -1.910 1.00 87.19 114 THR A N 1
ATOM 939 C CA . THR A 1 114 ? 6.245 3.519 -2.710 1.00 87.19 114 THR A CA 1
ATOM 940 C C . THR A 1 114 ? 7.020 4.698 -2.118 1.00 87.19 114 THR A C 1
ATOM 942 O O . THR A 1 114 ? 8.211 4.840 -2.387 1.00 87.19 114 THR A O 1
ATOM 945 N N . ALA A 1 115 ? 6.360 5.513 -1.283 1.00 84.62 115 ALA A N 1
ATOM 946 C CA . ALA A 1 115 ? 6.895 6.756 -0.730 1.00 84.62 115 ALA A CA 1
ATOM 947 C C . ALA A 1 115 ? 7.092 6.744 0.800 1.00 84.62 115 ALA A C 1
ATOM 949 O O . ALA A 1 115 ? 7.794 7.612 1.320 1.00 84.62 115 ALA A O 1
ATOM 950 N N . SER A 1 116 ? 6.482 5.809 1.541 1.00 85.44 116 SER A N 1
ATOM 951 C CA . SER A 1 116 ? 6.637 5.720 3.001 1.00 85.44 116 SER A CA 1
ATOM 952 C C . SER A 1 116 ? 6.455 4.302 3.555 1.00 85.44 116 SER A C 1
ATOM 954 O O . SER A 1 116 ? 5.715 3.490 3.003 1.00 85.44 116 SER A O 1
ATOM 956 N N . ASP A 1 117 ? 7.092 4.035 4.698 1.00 85.50 117 ASP A N 1
ATOM 957 C CA . ASP A 1 117 ? 6.894 2.847 5.535 1.00 85.50 117 ASP A CA 1
ATOM 958 C C . ASP A 1 117 ? 5.719 2.988 6.525 1.00 85.50 117 ASP A C 1
ATOM 960 O O . ASP A 1 117 ? 5.317 2.004 7.154 1.00 85.50 117 ASP A O 1
ATOM 964 N N . LYS A 1 118 ? 5.146 4.197 6.646 1.00 87.88 118 LYS A N 1
ATOM 965 C CA . LYS A 1 118 ? 4.023 4.531 7.533 1.00 87.88 118 LYS A CA 1
ATOM 966 C C . LYS A 1 118 ? 2.804 4.994 6.740 1.00 87.88 118 LYS A C 1
ATOM 968 O O . LYS A 1 118 ? 2.908 5.775 5.800 1.00 87.88 118 LYS A O 1
ATOM 973 N N . SER A 1 1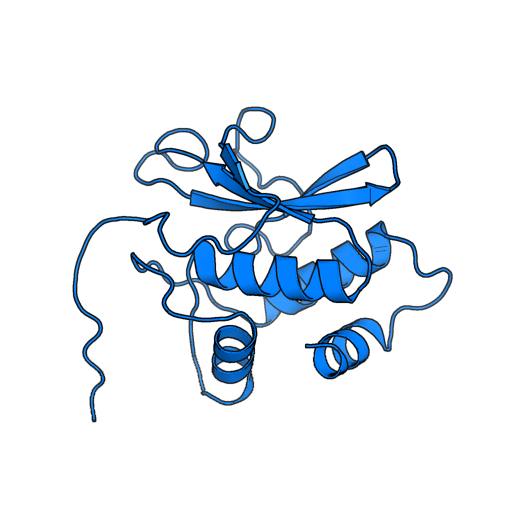19 ? 1.627 4.537 7.158 1.00 88.94 119 SER A N 1
ATOM 974 C CA . SER A 1 119 ? 0.348 4.941 6.570 1.00 88.94 119 SER A CA 1
ATOM 975 C C . SER A 1 119 ? 0.084 6.430 6.805 1.00 88.94 119 SER A C 1
ATOM 977 O O . SER A 1 119 ? 0.070 6.882 7.953 1.00 88.94 119 SER A O 1
ATOM 979 N N . GLY A 1 120 ? -0.175 7.178 5.737 1.00 87.19 120 GLY A N 1
ATOM 980 C CA . GLY A 1 120 ? -0.387 8.619 5.791 1.00 87.19 120 GLY A CA 1
ATOM 981 C C . GLY A 1 120 ? 0.022 9.290 4.484 1.00 87.19 120 GLY A C 1
ATOM 982 O O . GLY A 1 120 ? 0.653 8.683 3.619 1.00 87.19 120 GLY A O 1
ATOM 983 N N . ARG A 1 121 ? -0.321 10.575 4.343 1.00 83.56 121 ARG A N 1
ATOM 984 C CA . ARG A 1 121 ? 0.145 11.385 3.214 1.00 83.56 121 ARG A CA 1
ATOM 985 C C . ARG A 1 121 ? 1.681 11.489 3.257 1.00 83.56 121 ARG A C 1
ATOM 987 O O . ARG A 1 121 ? 2.193 11.952 4.278 1.00 83.56 121 ARG A O 1
ATOM 994 N N . PRO A 1 122 ? 2.405 11.158 2.171 1.00 80.12 122 PRO A N 1
ATOM 995 C CA . PRO A 1 122 ? 3.851 11.343 2.119 1.00 80.12 122 PRO A CA 1
ATOM 996 C C . PRO A 1 122 ? 4.270 12.804 2.378 1.00 80.12 122 PRO A C 1
ATOM 998 O O . PRO A 1 122 ? 3.558 13.732 1.956 1.00 80.12 122 PRO A O 1
ATOM 1001 N N . PRO A 1 123 ? 5.420 13.037 3.042 1.00 74.00 123 PRO A N 1
ATOM 1002 C CA . PRO A 1 123 ? 6.014 14.366 3.162 1.00 74.00 123 PRO A CA 1
ATOM 1003 C C . PRO A 1 123 ? 6.240 15.019 1.790 1.00 74.00 123 PRO A C 1
ATOM 1005 O O . PRO A 1 123 ? 6.474 14.341 0.793 1.00 74.00 123 PRO A O 1
ATOM 1008 N N . GLY A 1 124 ? 6.161 16.349 1.727 1.00 69.00 124 GLY A N 1
ATOM 1009 C CA . GLY A 1 124 ? 6.434 17.119 0.505 1.00 69.00 124 GLY A CA 1
ATOM 1010 C C . GLY A 1 124 ? 5.313 17.160 -0.544 1.00 69.00 124 GLY A C 1
ATOM 1011 O O .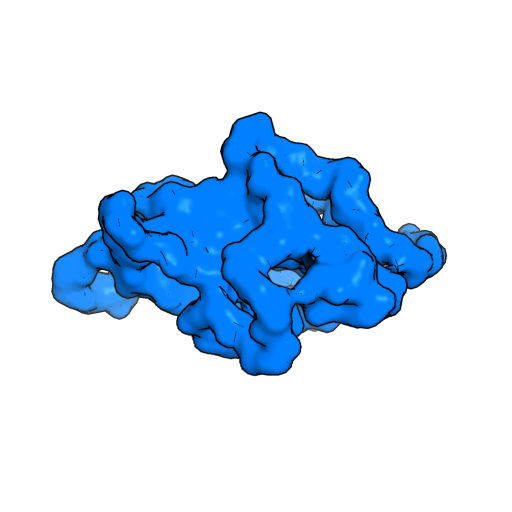 GLY A 1 124 ? 5.333 18.046 -1.391 1.00 69.00 124 GLY A O 1
ATOM 1012 N N . TRP A 1 125 ? 4.297 16.291 -0.485 1.00 71.88 125 TRP A N 1
ATOM 1013 C CA . TRP A 1 125 ? 3.143 16.398 -1.395 1.00 71.88 125 TRP A CA 1
ATOM 1014 C C . TRP A 1 125 ? 2.291 17.635 -1.062 1.00 71.88 125 TRP A C 1
ATOM 1016 O O . TRP A 1 125 ? 1.960 17.858 0.108 1.00 71.88 125 TRP A O 1
ATOM 1026 N N . SER A 1 126 ? 1.898 18.414 -2.071 1.00 53.94 126 SER A N 1
ATOM 1027 C CA . SER A 1 126 ? 0.989 19.558 -1.933 1.00 53.94 126 SER A CA 1
ATOM 1028 C C . SER A 1 126 ? -0.388 19.246 -2.540 1.00 53.94 126 SER A C 1
ATOM 1030 O O . SER A 1 126 ? -0.511 18.582 -3.567 1.00 53.94 126 SER A O 1
ATOM 1032 N N . GLY A 1 127 ? -1.455 19.700 -1.874 1.00 52.28 127 GLY A N 1
ATOM 1033 C CA . GLY A 1 127 ? -2.842 19.413 -2.259 1.00 52.28 127 GLY A CA 1
ATOM 1034 C C . GLY A 1 127 ? -3.433 18.127 -1.657 1.00 52.28 127 GLY A C 1
ATOM 1035 O O . GLY A 1 127 ? -2.735 17.230 -1.185 1.00 52.28 127 GLY A O 1
ATOM 1036 N N . SER A 1 128 ? -4.764 18.035 -1.673 1.00 51.25 128 SER A N 1
ATOM 1037 C CA . SER A 1 128 ? -5.601 17.001 -1.029 1.00 51.25 128 SER A CA 1
ATOM 1038 C C . SER A 1 128 ? -5.602 15.635 -1.747 1.00 51.25 128 SER A C 1
ATOM 1040 O O . SER A 1 128 ? -6.567 14.865 -1.687 1.00 51.25 128 SER A O 1
ATOM 1042 N N . GLY A 1 129 ? -4.506 15.308 -2.431 1.00 52.81 129 GLY A N 1
ATOM 1043 C CA . GLY A 1 129 ? -4.395 14.156 -3.319 1.00 52.81 129 GLY A CA 1
ATOM 1044 C C . GLY A 1 129 ? -5.119 14.399 -4.642 1.00 52.81 129 GLY A C 1
ATOM 1045 O O . GLY A 1 129 ? -6.175 13.812 -4.886 1.00 52.81 129 GLY A O 1
ATOM 1046 N N . ALA A 1 130 ? -4.553 15.291 -5.458 1.00 55.50 130 ALA A N 1
ATOM 1047 C CA . ALA A 1 130 ? -5.057 15.638 -6.782 1.00 55.50 130 ALA A CA 1
ATOM 1048 C C . ALA A 1 130 ? -4.821 14.487 -7.772 1.00 55.50 130 ALA A C 1
ATOM 1050 O O . ALA A 1 130 ? -3.680 14.103 -8.025 1.00 55.50 130 ALA A O 1
ATOM 1051 N N . GLY A 1 131 ? -5.904 13.949 -8.325 1.00 61.97 131 GLY A N 1
ATOM 1052 C CA . GLY A 1 131 ? -5.875 12.858 -9.292 1.00 61.97 131 GLY A CA 1
ATOM 1053 C C . GLY A 1 131 ? -7.250 12.217 -9.475 1.00 61.97 131 GLY A C 1
ATOM 1054 O O . GLY A 1 131 ? -8.146 12.392 -8.644 1.00 61.97 131 GLY A O 1
ATOM 1055 N N . THR A 1 132 ? -7.416 11.468 -10.559 1.00 70.00 132 THR A N 1
ATOM 1056 C CA . THR A 1 132 ? -8.675 10.791 -10.890 1.00 70.00 132 THR A CA 1
ATOM 1057 C C . THR A 1 132 ? -8.896 9.606 -9.954 1.00 70.00 132 THR A C 1
ATOM 1059 O O . THR A 1 132 ? -7.976 8.835 -9.682 1.00 70.00 132 THR A O 1
ATOM 1062 N N . SER A 1 133 ? -10.115 9.479 -9.425 1.00 64.88 133 SER A N 1
ATOM 1063 C CA . SER A 1 133 ? -10.495 8.403 -8.503 1.00 64.88 133 SER A CA 1
ATOM 1064 C C . SER A 1 133 ? -11.104 7.227 -9.262 1.00 64.88 133 SER A C 1
ATOM 1066 O O . SER A 1 133 ? -12.093 7.403 -9.969 1.00 64.88 133 SER A O 1
ATOM 1068 N N . HIS A 1 134 ? -10.567 6.020 -9.073 1.00 66.38 134 HIS A N 1
ATOM 1069 C CA . HIS A 1 134 ? -11.062 4.810 -9.737 1.00 66.38 134 HIS A CA 1
ATOM 1070 C C . HIS A 1 134 ? -11.647 3.842 -8.707 1.00 66.38 134 HIS A C 1
ATOM 1072 O O . HIS A 1 134 ? -10.936 3.150 -7.973 1.00 66.38 134 HIS A O 1
ATOM 1078 N N . THR A 1 135 ? -12.977 3.820 -8.635 1.00 58.25 135 THR A N 1
ATOM 1079 C CA . THR A 1 135 ? -13.756 2.999 -7.699 1.00 58.25 135 THR A CA 1
ATOM 1080 C C . THR A 1 135 ? -14.074 1.616 -8.283 1.00 58.25 135 THR A C 1
ATOM 1082 O O . THR A 1 135 ? -13.828 0.602 -7.617 1.00 58.25 135 THR A O 1
ATOM 1085 N N . ASN A 1 136 ? -14.527 1.578 -9.543 1.00 51.59 136 ASN A N 1
ATOM 1086 C CA . ASN A 1 136 ? -15.155 0.428 -10.211 1.00 51.59 136 ASN A CA 1
ATOM 1087 C C . ASN A 1 136 ? -14.217 -0.413 -11.101 1.00 51.59 136 ASN A C 1
ATOM 1089 O O . ASN A 1 136 ? -14.573 -0.790 -12.213 1.00 51.59 136 ASN A O 1
ATOM 1093 N N . GLY A 1 137 ? -13.031 -0.767 -10.605 1.00 50.09 137 GLY A N 1
ATOM 1094 C CA . GLY A 1 137 ? -12.207 -1.803 -11.238 1.00 50.09 137 GLY A CA 1
ATOM 1095 C C . GLY A 1 137 ? -10.914 -1.312 -11.881 1.00 50.09 137 GLY A C 1
ATOM 1096 O O . GLY A 1 137 ? -10.400 -0.248 -11.551 1.00 50.09 137 GLY A O 1
ATOM 1097 N N . ILE A 1 138 ? -10.304 -2.209 -12.656 1.00 50.47 138 ILE A N 1
ATOM 1098 C CA . ILE A 1 138 ? -8.855 -2.423 -12.585 1.00 50.47 138 ILE A CA 1
ATOM 1099 C C . ILE A 1 138 ? -8.067 -1.390 -13.397 1.00 50.47 138 ILE A C 1
ATOM 1101 O O . ILE A 1 138 ? -8.335 -1.154 -14.573 1.00 50.47 138 ILE A O 1
ATOM 1105 N N . LEU A 1 139 ? -7.037 -0.829 -12.763 1.00 50.88 139 LEU A N 1
ATOM 1106 C CA . LEU A 1 139 ? -6.211 0.262 -13.272 1.00 50.88 139 LEU A CA 1
ATOM 1107 C C . LEU A 1 139 ? -5.156 -0.183 -14.315 1.00 50.88 139 LEU A C 1
ATOM 1109 O O . LEU A 1 139 ? -3.988 0.187 -14.227 1.00 50.88 139 LEU A O 1
ATOM 1113 N N . TYR A 1 140 ? -5.545 -0.995 -15.302 1.00 47.00 140 TYR A N 1
ATOM 1114 C CA . TYR A 1 140 ? -4.616 -1.602 -16.271 1.00 47.00 140 TYR A CA 1
ATOM 1115 C C . TYR A 1 140 ? -4.005 -0.629 -17.299 1.00 47.00 140 TYR A C 1
ATOM 1117 O O . TYR A 1 140 ? -3.075 -1.006 -18.006 1.00 47.00 140 TYR A O 1
ATOM 1125 N N . SER A 1 141 ? -4.513 0.601 -17.425 1.00 46.12 141 SER A N 1
ATOM 1126 C CA . SER A 1 141 ? -4.160 1.515 -18.527 1.00 46.12 141 SER A CA 1
ATOM 1127 C C . SER A 1 141 ? -3.437 2.798 -18.105 1.00 46.12 141 SER A C 1
ATOM 1129 O O . SER A 1 141 ? -3.199 3.663 -18.945 1.00 46.12 141 SER A O 1
ATOM 1131 N N . HIS A 1 142 ? -3.117 2.983 -16.822 1.00 49.75 142 HIS A N 1
ATOM 1132 C CA . HIS A 1 142 ? -2.578 4.254 -16.318 1.00 49.75 142 HIS A CA 1
ATOM 1133 C C . HIS A 1 142 ? -1.059 4.157 -16.165 1.00 49.75 142 HIS A C 1
ATOM 1135 O O . HIS A 1 142 ? -0.536 3.600 -15.203 1.00 49.75 142 HIS A O 1
ATOM 1141 N N . THR A 1 143 ? -0.355 4.625 -17.199 1.00 45.69 143 THR A N 1
ATOM 1142 C CA . THR A 1 143 ? 1.059 4.307 -17.420 1.00 45.69 143 THR A CA 1
ATOM 1143 C C . THR A 1 143 ? 2.016 5.356 -16.853 1.00 45.69 143 THR A C 1
ATOM 1145 O O . THR A 1 143 ? 2.057 6.492 -17.334 1.00 45.69 143 THR A O 1
ATOM 1148 N N . CYS A 1 144 ? 2.897 4.935 -15.948 1.00 48.16 144 CYS A N 1
ATOM 1149 C CA . CYS A 1 144 ? 4.062 5.695 -15.490 1.00 48.16 144 CYS A CA 1
ATOM 1150 C C . CYS A 1 144 ? 5.182 5.658 -16.596 1.00 48.16 144 CYS A C 1
ATOM 1152 O O . CYS A 1 144 ? 6.153 4.925 -16.451 1.00 48.16 144 CYS A O 1
ATOM 1154 N N . LYS A 1 145 ? 5.069 6.348 -17.759 1.00 45.31 145 LYS A N 1
ATOM 1155 C CA . LYS A 1 145 ? 6.088 6.313 -18.875 1.00 45.31 145 LYS A CA 1
ATOM 1156 C C . LYS A 1 145 ? 7.278 7.280 -18.651 1.00 45.31 145 LYS A C 1
ATOM 1158 O O . LYS A 1 145 ? 7.051 8.339 -18.083 1.00 45.31 145 LYS A O 1
ATOM 1163 N N . LYS A 1 146 ? 8.553 7.041 -19.045 1.00 35.09 146 LYS A N 1
ATOM 1164 C CA . LYS A 1 146 ? 9.262 6.181 -20.056 1.00 35.09 146 LYS A CA 1
ATOM 1165 C C . LYS A 1 146 ? 10.297 5.192 -19.405 1.00 35.09 146 LYS A C 1
ATOM 1167 O O . LYS A 1 146 ? 10.660 5.438 -18.272 1.00 35.09 146 LYS A O 1
ATOM 1172 N N . GLU A 1 147 ? 10.858 4.107 -19.992 1.00 39.00 147 GLU A N 1
ATOM 1173 C CA . GLU A 1 147 ? 10.911 3.661 -21.406 1.00 39.00 147 GLU A CA 1
ATOM 1174 C C . GLU A 1 147 ? 10.768 2.134 -21.728 1.00 39.00 147 GLU A C 1
ATOM 1176 O O . GLU A 1 147 ? 9.700 1.732 -22.183 1.00 39.00 147 GLU A O 1
ATOM 1181 N N . ASN A 1 148 ? 11.807 1.292 -21.613 1.00 40.09 148 ASN A N 1
ATOM 1182 C CA . ASN A 1 148 ? 11.949 0.011 -22.342 1.00 40.09 148 ASN A CA 1
ATOM 1183 C C . ASN A 1 148 ? 11.552 -1.297 -21.612 1.00 40.09 148 ASN A C 1
ATOM 1185 O O . ASN A 1 148 ? 11.699 -1.434 -20.404 1.00 40.09 148 ASN A O 1
ATOM 1189 N N . GLN A 1 149 ? 11.091 -2.241 -22.444 1.00 38.59 149 GLN A N 1
ATOM 1190 C CA . GLN A 1 149 ? 11.266 -3.707 -22.463 1.00 38.59 149 GLN A CA 1
ATOM 1191 C C . GLN A 1 149 ? 11.646 -4.457 -21.165 1.00 38.59 149 GLN A C 1
ATOM 1193 O O . GLN A 1 149 ? 12.788 -4.415 -20.714 1.00 38.59 149 GLN A O 1
ATOM 1198 N N . TYR A 1 150 ? 10.719 -5.299 -20.690 1.00 37.31 150 TYR A N 1
ATOM 1199 C CA . TYR A 1 150 ? 11.052 -6.487 -19.899 1.00 37.31 150 TYR A CA 1
ATOM 1200 C C . TYR A 1 150 ? 11.552 -7.596 -20.831 1.00 37.31 150 TYR A C 1
ATOM 1202 O O . TYR A 1 150 ? 10.749 -8.254 -21.491 1.00 37.31 150 TYR A O 1
ATOM 1210 N N . HIS A 1 151 ? 12.864 -7.822 -20.856 1.00 35.16 151 HIS A N 1
ATOM 1211 C CA . HIS A 1 151 ? 13.418 -9.099 -21.302 1.00 35.16 151 HIS A CA 1
ATOM 1212 C C . HIS A 1 151 ? 13.502 -10.022 -20.094 1.00 35.16 151 HIS A C 1
ATOM 1214 O O . HIS A 1 151 ? 14.212 -9.725 -19.134 1.00 35.16 151 HIS A O 1
ATOM 1220 N N . HIS A 1 152 ? 12.776 -11.137 -20.135 1.00 36.81 152 HIS A N 1
ATOM 1221 C CA . HIS A 1 152 ? 13.082 -12.259 -19.259 1.00 36.81 152 HIS A CA 1
ATOM 1222 C C . HIS A 1 152 ? 14.380 -12.889 -19.765 1.00 36.81 152 HIS A C 1
ATOM 1224 O O . HIS A 1 152 ? 14.409 -13.417 -20.874 1.00 36.81 152 HIS A O 1
ATOM 1230 N N . SER A 1 153 ? 15.445 -12.840 -18.965 1.00 31.88 153 SER A N 1
ATOM 1231 C CA . SER A 1 153 ? 16.560 -13.769 -19.136 1.00 31.88 153 SER A CA 1
ATOM 1232 C C . SER A 1 153 ? 16.053 -15.166 -18.779 1.00 31.88 153 SER A C 1
ATOM 1234 O O . SER A 1 153 ? 15.747 -15.422 -17.611 1.00 31.88 153 SER A O 1
ATOM 1236 N N . SER A 1 154 ? 15.903 -15.995 -19.810 1.00 35.41 154 SER A N 1
ATOM 1237 C CA . SER A 1 154 ? 15.607 -17.433 -19.755 1.00 35.41 154 SER A CA 1
ATOM 1238 C C . SER A 1 154 ? 16.632 -18.209 -18.938 1.00 35.41 154 SER A C 1
ATOM 1240 O O . SER A 1 154 ? 17.830 -17.915 -19.153 1.00 35.41 154 SER A O 1
#

Secondary structure (DSSP, 8-state):
-HHHHHHHHTT--S---HHHHHHHHHHHHHHH-EE---S-----HHHHHHHHHHSTT-EE-HHHHHHHHHHHHHHTT--EEEEEEPTTTS-SSS-EEEEEEESSSS-EEEE-TTT-SSSSPPTT--SS--SEEE-SS--TT-------------

Organism: NCBI:txid49547

pLDDT: mean 74.91, std 16.13, range [31.88, 93.88]